Protein AF-A0A7N2MSL5-F1 (afdb_monomer_lite)

Foldseek 3Di:
DQDPLNVLLVVLVCCQVVVVVVVCVVVVFAFDPPAKAWPDDSVVQSVQDDPPDDRDTHIDTHGPPPPPPPPD

Organism: Quercus lobata (NCBI:txid97700)

InterPro domains:
  IPR005215 Trigger factor [PTHR30560] (1-66)
  IPR036611 Trigger factor ribosome-binding domain superfamily [G3DSA:3.30.70.1050] (1-64)

pLDDT: mean 82.57, std 13.42, range [44.97, 93.56]

Structure (mmCIF, N/CA/C/O backbone):
data_AF-A0A7N2MSL5-F1
#
_entry.id   AF-A0A7N2MSL5-F1
#
loop_
_atom_site.group_PDB
_atom_site.id
_atom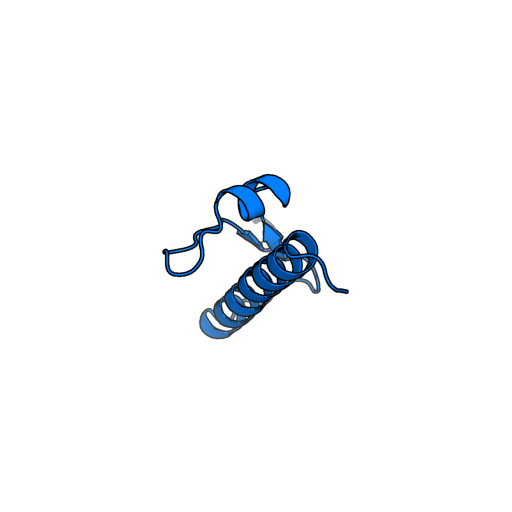_site.type_symbol
_atom_site.label_atom_id
_atom_site.label_alt_id
_atom_site.label_comp_id
_atom_site.label_asym_id
_atom_site.label_entity_id
_atom_site.label_seq_id
_atom_site.pdbx_PDB_ins_code
_atom_site.Cartn_x
_atom_site.Cartn_y
_atom_site.Cartn_z
_atom_si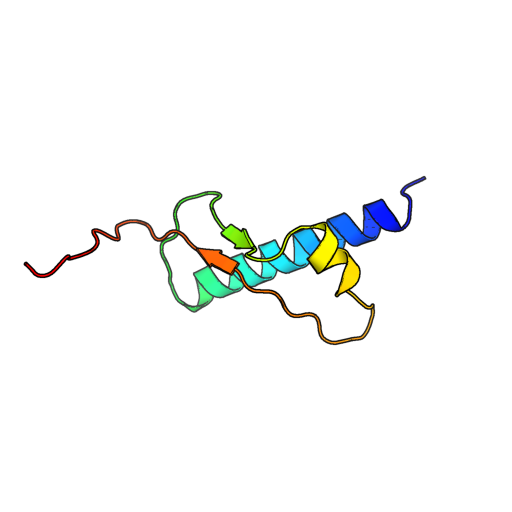te.occupancy
_atom_site.B_iso_or_equiv
_atom_site.auth_seq_id
_atom_site.auth_comp_id
_atom_site.auth_asym_id
_atom_site.auth_atom_id
_atom_site.pdbx_PDB_model_num
ATOM 1 N N . MET A 1 1 ? -1.944 -3.716 -25.590 1.00 52.97 1 MET A N 1
ATOM 2 C CA . MET A 1 1 ? -0.790 -4.205 -24.805 1.00 52.97 1 MET A CA 1
ATOM 3 C C . MET A 1 1 ? -0.767 -3.440 -23.489 1.00 52.97 1 MET A C 1
ATOM 5 O O . MET A 1 1 ? -0.934 -2.227 -23.525 1.00 52.97 1 MET A O 1
ATOM 9 N N . LEU A 1 2 ? -0.675 -4.124 -22.346 1.00 55.56 2 LEU A N 1
ATOM 10 C CA . LEU A 1 2 ? -0.471 -3.473 -21.047 1.00 55.56 2 LEU A CA 1
ATOM 11 C C . LEU A 1 2 ? 0.997 -3.025 -21.000 1.00 55.56 2 LEU A C 1
ATOM 13 O O . LEU A 1 2 ? 1.880 -3.865 -21.125 1.00 55.56 2 LEU A O 1
ATOM 17 N N . GLY A 1 3 ? 1.256 -1.720 -20.926 1.00 78.62 3 GLY A N 1
ATOM 18 C CA . GLY A 1 3 ? 2.620 -1.202 -20.787 1.00 78.62 3 GLY A CA 1
ATOM 19 C C . GLY A 1 3 ? 3.192 -1.524 -19.406 1.00 78.62 3 GLY A C 1
ATOM 20 O O . GLY A 1 3 ? 2.432 -1.610 -18.441 1.00 78.62 3 GLY A O 1
ATOM 21 N N . GLU A 1 4 ? 4.512 -1.678 -19.318 1.00 75.69 4 GLU A N 1
ATOM 22 C CA . GLU A 1 4 ? 5.251 -1.976 -18.081 1.00 75.69 4 GLU A CA 1
ATOM 23 C C . GLU A 1 4 ? 4.844 -1.054 -16.923 1.00 75.69 4 GLU A C 1
ATOM 25 O O . GLU A 1 4 ? 4.484 -1.525 -15.851 1.00 75.69 4 GLU A O 1
ATOM 30 N N . GLU A 1 5 ? 4.755 0.251 -17.184 1.00 79.50 5 GLU A N 1
ATOM 31 C CA . GLU A 1 5 ? 4.305 1.263 -16.221 1.00 79.50 5 GLU A CA 1
ATOM 32 C C . GLU A 1 5 ? 2.926 0.945 -15.621 1.00 79.50 5 GLU A C 1
ATOM 34 O O . GLU A 1 5 ? 2.707 1.053 -14.412 1.00 79.50 5 GLU A O 1
ATOM 39 N N . ARG A 1 6 ? 1.987 0.498 -16.465 1.00 80.75 6 ARG A N 1
ATOM 40 C CA . ARG A 1 6 ? 0.629 0.158 -16.037 1.00 80.75 6 ARG A CA 1
ATOM 41 C C . ARG A 1 6 ? 0.626 -1.106 -15.184 1.00 80.75 6 ARG A C 1
ATOM 43 O O . ARG A 1 6 ? -0.118 -1.156 -14.211 1.00 80.75 6 ARG A O 1
ATOM 50 N N . VAL A 1 7 ? 1.447 -2.099 -15.527 1.00 80.81 7 VAL A N 1
ATOM 51 C CA . VAL A 1 7 ? 1.588 -3.335 -14.739 1.00 80.81 7 VAL A CA 1
ATOM 52 C C . VAL A 1 7 ? 2.192 -3.024 -13.371 1.00 80.81 7 VAL A C 1
ATOM 54 O O . VAL A 1 7 ? 1.615 -3.406 -12.357 1.00 80.81 7 VAL A O 1
ATOM 57 N N . THR A 1 8 ? 3.288 -2.264 -13.331 1.00 81.88 8 THR A N 1
ATOM 58 C CA . THR A 1 8 ? 3.966 -1.876 -12.086 1.00 81.88 8 THR A CA 1
ATOM 59 C C . THR A 1 8 ? 3.040 -1.101 -11.155 1.00 81.88 8 THR A C 1
ATOM 61 O O . THR A 1 8 ? 2.966 -1.406 -9.967 1.00 81.88 8 THR A O 1
ATOM 64 N N . LYS A 1 9 ? 2.256 -0.158 -11.690 1.00 85.75 9 LYS A N 1
ATOM 65 C CA . LYS A 1 9 ? 1.272 0.589 -10.898 1.00 85.75 9 LYS A CA 1
ATOM 66 C C . LYS A 1 9 ? 0.233 -0.323 -10.237 1.00 85.75 9 LYS A C 1
ATOM 68 O O . LYS A 1 9 ? -0.054 -0.140 -9.058 1.00 85.75 9 LYS A O 1
ATOM 73 N N . PHE A 1 10 ? -0.312 -1.299 -10.968 1.00 87.75 10 PHE A N 1
ATOM 74 C CA . PHE A 1 10 ? -1.281 -2.243 -10.401 1.00 87.75 10 PHE A CA 1
ATOM 75 C C . PHE A 1 10 ? -0.661 -3.127 -9.321 1.00 87.75 10 PHE A C 1
ATOM 77 O O . PHE A 1 10 ? -1.270 -3.313 -8.276 1.00 87.75 10 PHE A O 1
ATOM 84 N N . VAL A 1 11 ? 0.559 -3.624 -9.540 1.00 90.12 11 VAL A N 1
ATOM 85 C CA . VAL A 1 11 ? 1.254 -4.467 -8.556 1.00 90.12 11 VAL A CA 1
ATOM 86 C C . VAL A 1 11 ? 1.498 -3.708 -7.253 1.00 90.12 11 VAL A C 1
ATOM 88 O O . VAL A 1 11 ? 1.239 -4.244 -6.182 1.00 90.12 11 VAL A O 1
ATOM 91 N N . ILE A 1 12 ? 1.943 -2.451 -7.325 1.00 91.00 12 ILE A N 1
ATOM 92 C CA . ILE A 1 12 ? 2.163 -1.623 -6.131 1.00 91.00 12 ILE A CA 1
ATOM 93 C C . ILE A 1 12 ? 0.854 -1.396 -5.370 1.00 91.00 12 ILE A C 1
ATOM 95 O O . ILE A 1 12 ? 0.836 -1.515 -4.148 1.00 91.00 12 ILE A O 1
ATOM 99 N N . GLN A 1 13 ? -0.235 -1.086 -6.082 1.00 89.44 13 GLN A N 1
ATOM 100 C CA . GLN A 1 13 ? -1.551 -0.906 -5.463 1.00 89.44 13 GLN A CA 1
ATOM 101 C C . GLN A 1 13 ? -2.025 -2.181 -4.765 1.00 89.44 13 GLN A C 1
ATOM 103 O O . GLN A 1 13 ? -2.480 -2.113 -3.627 1.00 89.44 13 GLN A O 1
ATOM 108 N N . GLU A 1 14 ? -1.863 -3.330 -5.416 1.00 90.56 14 GLU A N 1
ATOM 109 C CA . GLU A 1 14 ? -2.250 -4.619 -4.849 1.00 90.56 14 GLU A CA 1
ATOM 110 C C . GLU A 1 14 ? -1.442 -4.944 -3.589 1.00 90.56 14 GLU A C 1
ATOM 112 O O . GLU A 1 14 ? -2.028 -5.299 -2.574 1.00 90.56 14 GLU A O 1
ATOM 117 N N . ILE A 1 15 ? -0.117 -4.737 -3.618 1.00 92.00 15 ILE A N 1
ATOM 118 C CA . ILE A 1 15 ? 0.758 -4.953 -2.455 1.00 92.00 15 ILE A CA 1
ATOM 119 C C . ILE A 1 15 ? 0.323 -4.080 -1.278 1.00 92.00 15 ILE A C 1
ATOM 121 O O . ILE A 1 15 ? 0.237 -4.571 -0.153 1.00 92.00 15 ILE A O 1
ATOM 125 N N . VAL A 1 16 ? 0.073 -2.789 -1.513 1.00 91.50 16 VAL A N 1
ATOM 126 C CA . VAL A 1 16 ? -0.342 -1.863 -0.450 1.00 91.50 16 VAL A CA 1
ATOM 127 C C . VAL A 1 16 ? -1.675 -2.306 0.144 1.00 91.50 16 VAL A C 1
ATOM 129 O O . VAL A 1 16 ? -1.775 -2.435 1.362 1.00 91.50 16 VAL A O 1
ATOM 132 N N . ASN A 1 17 ? -2.673 -2.576 -0.697 1.00 89.75 17 ASN A N 1
ATOM 133 C CA . ASN A 1 17 ? -4.007 -2.949 -0.239 1.00 89.75 17 ASN A CA 1
ATOM 134 C C . ASN A 1 17 ? -3.980 -4.272 0.533 1.00 89.75 17 ASN A C 1
ATOM 136 O O . ASN A 1 17 ? -4.417 -4.308 1.679 1.00 89.75 17 ASN A O 1
ATOM 140 N N . SER A 1 18 ? -3.381 -5.324 -0.032 1.00 91.81 18 SER A N 1
ATOM 141 C CA . SER A 1 18 ? -3.351 -6.644 0.605 1.00 91.81 18 SER A CA 1
ATOM 142 C C . SER A 1 18 ? -2.594 -6.623 1.932 1.00 91.81 18 SER A C 1
ATOM 144 O O . SER A 1 18 ? -3.042 -7.201 2.916 1.00 91.81 18 SER A O 1
ATOM 146 N N . THR A 1 19 ? -1.458 -5.916 1.983 1.00 92.81 19 THR A N 1
ATOM 147 C CA . THR A 1 19 ? -0.654 -5.796 3.208 1.00 92.81 19 THR A CA 1
ATOM 148 C C . THR A 1 19 ? -1.441 -5.097 4.311 1.00 92.81 19 THR A C 1
ATOM 150 O O . THR A 1 19 ? -1.356 -5.484 5.476 1.00 92.81 19 THR A O 1
ATOM 153 N N . MET A 1 20 ? -2.199 -4.058 3.961 1.00 91.38 20 MET A N 1
ATOM 154 C CA . MET A 1 20 ? -2.959 -3.295 4.942 1.00 91.38 20 MET A CA 1
ATOM 155 C C . MET A 1 20 ? -4.231 -4.024 5.382 1.00 91.38 20 MET A C 1
ATOM 157 O O . MET A 1 20 ? -4.549 -3.975 6.568 1.00 91.38 20 MET A O 1
ATOM 161 N N . ASP A 1 21 ? -4.896 -4.757 4.488 1.00 89.69 21 ASP A N 1
ATOM 162 C CA . ASP A 1 21 ? -6.012 -5.643 4.840 1.00 89.69 21 ASP A CA 1
ATOM 163 C C . ASP A 1 21 ? -5.563 -6.736 5.821 1.00 89.69 21 ASP A C 1
ATOM 165 O O . ASP A 1 21 ? -6.202 -6.960 6.855 1.00 89.69 21 ASP A O 1
ATOM 169 N N . ASP A 1 22 ? -4.417 -7.371 5.549 1.00 92.44 22 ASP A N 1
ATOM 170 C CA . ASP A 1 22 ? -3.822 -8.364 6.445 1.00 92.44 22 ASP A CA 1
ATOM 171 C C . ASP A 1 22 ? -3.448 -7.745 7.797 1.00 92.44 22 ASP A C 1
ATOM 173 O O . ASP A 1 22 ? -3.724 -8.332 8.845 1.00 92.44 22 ASP A O 1
ATOM 177 N N . TYR A 1 23 ? -2.858 -6.546 7.801 1.00 91.81 23 TYR A N 1
ATOM 178 C CA . TYR A 1 23 ? -2.507 -5.833 9.029 1.00 91.81 23 TYR A CA 1
ATOM 179 C C . TYR A 1 23 ? -3.739 -5.521 9.887 1.00 91.81 23 TYR A C 1
ATOM 181 O O . TYR A 1 23 ? -3.763 -5.852 11.071 1.00 91.81 23 TYR A O 1
ATOM 189 N N . VAL A 1 24 ? -4.786 -4.943 9.290 1.00 90.31 24 VAL A N 1
ATOM 190 C CA . VAL A 1 24 ? -6.047 -4.610 9.974 1.00 90.31 24 VAL A CA 1
ATOM 191 C C . VAL A 1 24 ? -6.673 -5.852 10.599 1.00 90.31 24 VAL A C 1
ATOM 193 O O . VAL A 1 24 ? -7.093 -5.821 11.757 1.00 90.31 24 VAL A O 1
ATOM 196 N N . LYS A 1 25 ? -6.689 -6.962 9.858 1.00 90.19 25 LYS A N 1
ATOM 197 C CA . LYS A 1 25 ? -7.220 -8.237 10.336 1.00 90.19 25 LYS A CA 1
ATOM 198 C C . LYS A 1 25 ? -6.390 -8.825 11.479 1.00 90.19 25 LYS A C 1
ATOM 200 O O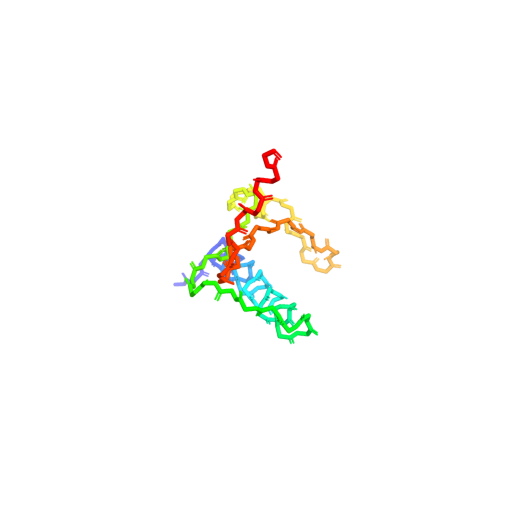 . LYS A 1 25 ? -6.966 -9.289 12.461 1.00 90.19 25 LYS A O 1
ATOM 205 N N . ASN A 1 26 ? -5.063 -8.815 11.363 1.00 92.94 26 ASN A N 1
ATOM 206 C CA . ASN A 1 26 ? -4.161 -9.403 12.358 1.00 92.94 26 ASN A CA 1
ATOM 207 C C . ASN A 1 26 ? -4.156 -8.621 13.676 1.00 92.94 26 ASN A C 1
ATOM 209 O O . ASN A 1 26 ? -4.130 -9.223 14.746 1.00 92.94 26 ASN A O 1
ATOM 213 N N . GLU A 1 27 ? -4.234 -7.294 13.600 1.00 90.19 27 GLU A N 1
ATOM 214 C CA . GLU A 1 27 ? -4.275 -6.407 14.767 1.00 90.19 27 GLU A CA 1
ATOM 215 C C . GLU A 1 27 ? -5.703 -6.198 15.308 1.00 90.19 27 GLU A C 1
ATOM 217 O O . GLU A 1 27 ? -5.902 -5.468 16.279 1.00 90.19 27 GLU A O 1
ATOM 222 N N . ASN A 1 28 ? -6.707 -6.845 14.699 1.00 88.75 28 ASN A N 1
ATOM 223 C CA . ASN A 1 28 ? -8.125 -6.727 15.052 1.00 88.75 28 ASN A CA 1
ATOM 224 C C . ASN A 1 28 ? -8.598 -5.259 15.117 1.00 88.75 28 ASN A C 1
ATOM 226 O O . ASN A 1 28 ? -9.294 -4.841 16.048 1.00 88.75 28 ASN A O 1
ATOM 230 N N . LEU A 1 29 ? -8.177 -4.463 14.132 1.00 88.56 29 LEU A N 1
ATOM 231 C CA . LEU A 1 29 ? -8.517 -3.049 14.027 1.00 88.56 29 LEU A CA 1
ATOM 232 C C . LEU A 1 29 ? -9.865 -2.888 13.330 1.00 88.56 29 LEU A C 1
ATOM 234 O O . LEU A 1 29 ? -10.101 -3.467 12.273 1.00 88.56 29 LEU A O 1
ATOM 238 N N . ASN A 1 30 ? -10.732 -2.047 13.892 1.00 86.81 30 ASN A N 1
ATOM 239 C CA . ASN A 1 30 ? -11.939 -1.616 13.200 1.00 86.81 30 ASN A CA 1
ATOM 240 C C . ASN A 1 30 ? -11.627 -0.326 12.431 1.00 86.81 30 ASN A C 1
ATOM 242 O O . ASN A 1 30 ? -11.415 0.723 13.043 1.00 86.81 30 ASN A O 1
ATOM 246 N N . VAL A 1 31 ? -11.526 -0.409 11.107 1.00 85.12 31 VAL A N 1
ATOM 247 C CA . VAL A 1 31 ? -11.189 0.719 10.224 1.00 85.12 31 VAL A CA 1
ATOM 248 C C . VAL A 1 31 ? -12.422 1.188 9.474 1.00 85.12 31 VAL A C 1
ATOM 250 O O . VAL A 1 31 ? -13.270 0.381 9.112 1.00 85.12 31 VAL A O 1
ATOM 253 N N . LYS A 1 32 ? -12.512 2.492 9.207 1.00 82.31 32 LYS A N 1
ATOM 254 C CA . LYS A 1 32 ? -13.557 3.013 8.325 1.00 82.31 32 LYS A CA 1
ATOM 255 C C . LYS A 1 32 ? -13.314 2.498 6.914 1.00 82.31 32 LYS A C 1
ATOM 257 O O . LYS A 1 32 ? -12.194 2.606 6.404 1.00 82.31 32 LYS A O 1
ATOM 262 N N . ASP A 1 33 ? -14.378 2.015 6.281 1.00 70.69 33 ASP A N 1
ATOM 263 C CA . ASP A 1 33 ? -14.345 1.528 4.904 1.00 70.69 33 ASP A CA 1
ATOM 264 C C . ASP A 1 33 ? -13.608 2.505 3.966 1.00 70.69 33 ASP A C 1
ATOM 266 O O . ASP A 1 33 ? -13.832 3.721 3.983 1.00 70.69 33 ASP A O 1
ATOM 270 N N . ASN A 1 34 ? -12.745 1.954 3.105 1.00 64.19 34 ASN A N 1
ATOM 271 C CA . ASN A 1 34 ? -12.076 2.644 1.994 1.00 64.19 34 ASN A CA 1
ATOM 272 C C . ASN A 1 34 ? -11.119 3.803 2.345 1.00 64.19 34 ASN A C 1
ATOM 274 O O . ASN A 1 34 ? -10.873 4.659 1.492 1.00 64.19 34 ASN A O 1
ATOM 278 N N . LYS A 1 35 ? -10.539 3.862 3.552 1.00 68.62 35 LYS A N 1
ATOM 279 C CA . LYS A 1 35 ? -9.609 4.953 3.922 1.00 68.62 35 LYS A CA 1
ATOM 280 C C . LYS A 1 35 ? -8.223 4.501 4.373 1.00 68.62 35 LYS A C 1
ATOM 282 O O . LYS A 1 35 ? -7.683 5.000 5.359 1.00 68.62 35 LYS A O 1
ATOM 287 N N . ILE A 1 36 ? -7.620 3.603 3.605 1.00 73.06 36 ILE A N 1
ATOM 288 C CA . ILE A 1 36 ? -6.193 3.304 3.713 1.00 73.06 36 ILE A CA 1
ATOM 289 C C . ILE A 1 36 ? -5.465 4.204 2.718 1.00 73.06 36 ILE A C 1
ATOM 291 O O . ILE A 1 36 ? -5.622 4.054 1.509 1.00 73.06 36 ILE A O 1
ATOM 295 N N . ASN A 1 37 ? -4.706 5.174 3.223 1.00 83.19 37 ASN A N 1
ATOM 296 C CA . ASN A 1 37 ? -3.957 6.106 2.382 1.00 83.19 37 ASN A CA 1
ATOM 297 C C . ASN A 1 37 ? -2.462 5.940 2.621 1.00 83.19 37 ASN A C 1
ATOM 299 O O . ASN A 1 37 ? -2.020 5.898 3.766 1.00 83.19 37 ASN A O 1
ATOM 303 N N . THR A 1 38 ? -1.667 5.896 1.556 1.00 88.12 38 THR A N 1
ATOM 304 C CA . THR A 1 38 ? -0.211 5.976 1.688 1.00 88.12 38 THR A CA 1
ATOM 305 C C . THR A 1 38 ? 0.211 7.410 1.983 1.00 88.12 38 THR A C 1
ATOM 307 O O . THR A 1 38 ? -0.393 8.361 1.488 1.00 88.12 38 THR A O 1
ATOM 310 N N . ILE A 1 39 ? 1.264 7.579 2.786 1.00 90.50 39 ILE A N 1
ATOM 311 C CA . ILE A 1 39 ? 1.874 8.904 2.993 1.00 90.50 39 ILE A CA 1
ATOM 312 C C . ILE A 1 39 ? 2.614 9.330 1.721 1.00 90.50 39 ILE A C 1
ATOM 314 O O . ILE A 1 39 ? 2.563 10.491 1.322 1.00 90.50 39 ILE A O 1
ATOM 318 N N . GLN A 1 40 ? 3.301 8.378 1.089 1.00 91.56 40 GLN A N 1
ATOM 319 C CA . GLN A 1 40 ? 3.983 8.584 -0.181 1.00 91.56 40 GLN A CA 1
ATOM 320 C C . GLN A 1 40 ? 2.979 8.733 -1.327 1.00 91.56 40 GLN A C 1
ATOM 322 O O . GLN A 1 40 ? 1.937 8.067 -1.354 1.00 91.56 40 GLN A O 1
ATOM 327 N N . LYS A 1 41 ? 3.337 9.557 -2.313 1.00 89.31 41 LYS A N 1
ATOM 328 C CA . LYS A 1 41 ? 2.602 9.668 -3.576 1.00 89.31 41 LYS A CA 1
ATOM 329 C C . LYS A 1 41 ? 2.837 8.442 -4.457 1.00 89.31 41 LYS A C 1
ATOM 331 O O . LYS A 1 41 ? 3.831 7.730 -4.314 1.00 89.31 41 LYS A O 1
ATOM 336 N N . ALA A 1 42 ? 1.942 8.223 -5.419 1.00 85.88 42 ALA A N 1
ATOM 337 C CA . ALA A 1 42 ? 2.034 7.092 -6.339 1.00 85.88 42 ALA A CA 1
ATOM 338 C C . ALA A 1 42 ? 3.367 7.072 -7.108 1.00 85.88 42 ALA A C 1
ATOM 340 O O . ALA A 1 42 ? 3.970 6.014 -7.256 1.00 85.88 42 ALA A O 1
ATOM 341 N N . GLU A 1 43 ? 3.862 8.230 -7.543 1.00 88.31 43 GLU A N 1
ATOM 342 C CA . GLU A 1 43 ? 5.117 8.347 -8.292 1.00 88.31 43 GLU A CA 1
ATOM 343 C C . GLU A 1 43 ? 6.338 7.984 -7.432 1.00 88.31 43 GLU A C 1
ATOM 345 O O . GLU A 1 43 ? 7.304 7.397 -7.923 1.00 88.31 43 GLU A O 1
ATOM 350 N N . GLU A 1 44 ? 6.286 8.293 -6.135 1.00 90.94 44 GLU A N 1
ATOM 351 C CA . GLU A 1 44 ? 7.345 7.972 -5.174 1.00 90.94 44 GLU A CA 1
ATOM 352 C C . GLU A 1 44 ? 7.375 6.472 -4.874 1.00 90.94 44 GLU A C 1
ATOM 354 O O . GLU A 1 44 ? 8.451 5.877 -4.844 1.00 90.94 44 GLU A O 1
ATOM 359 N N . LEU A 1 45 ? 6.201 5.848 -4.722 1.00 91.06 45 LEU A N 1
ATOM 360 C CA . LEU A 1 45 ? 6.075 4.396 -4.575 1.00 91.06 45 LEU A CA 1
ATOM 361 C C . LEU A 1 45 ? 6.545 3.659 -5.836 1.00 91.06 45 LEU A C 1
ATOM 363 O O . LEU A 1 45 ? 7.227 2.645 -5.741 1.00 91.06 45 LEU A O 1
ATOM 367 N N . MET A 1 46 ? 6.223 4.184 -7.022 1.00 89.38 46 MET A N 1
ATOM 368 C CA . MET A 1 46 ? 6.709 3.631 -8.290 1.00 89.38 46 MET A CA 1
ATOM 369 C C . MET A 1 46 ? 8.225 3.745 -8.420 1.00 89.38 46 MET A C 1
ATOM 371 O O . MET A 1 46 ? 8.866 2.807 -8.879 1.00 89.38 46 MET A O 1
ATOM 375 N N . SER A 1 47 ? 8.801 4.863 -7.978 1.00 89.94 47 SER A N 1
ATOM 376 C CA . SER A 1 47 ? 10.250 5.083 -8.031 1.00 89.94 47 SER A CA 1
ATOM 377 C C . SER A 1 47 ? 11.020 4.241 -7.008 1.00 89.94 47 SER A C 1
ATOM 379 O O . SER A 1 47 ? 12.191 3.939 -7.229 1.00 89.94 47 SER A O 1
ATOM 381 N N . SER A 1 48 ? 10.393 3.861 -5.888 1.00 90.75 48 SER A N 1
ATOM 382 C CA . SER A 1 48 ? 11.012 3.015 -4.860 1.00 90.75 48 SER A CA 1
ATOM 383 C C . SER A 1 48 ? 10.823 1.515 -5.101 1.00 90.75 48 SER A C 1
ATOM 385 O O . SER A 1 48 ? 11.529 0.704 -4.497 1.00 90.75 48 SER A O 1
ATOM 387 N N . PHE A 1 49 ? 9.901 1.127 -5.985 1.00 90.00 49 PHE A N 1
ATOM 388 C CA . PHE A 1 49 ? 9.642 -0.269 -6.306 1.00 90.00 49 PHE A CA 1
ATOM 389 C C . PHE A 1 49 ? 10.701 -0.832 -7.259 1.00 90.00 49 PHE A C 1
ATOM 391 O O . PHE A 1 49 ? 10.773 -0.473 -8.434 1.00 90.00 49 PHE A O 1
ATOM 398 N N . ILE A 1 50 ? 11.502 -1.773 -6.757 1.00 89.94 50 ILE A N 1
ATOM 399 C CA . ILE A 1 50 ? 12.497 -2.505 -7.545 1.00 89.94 50 ILE A CA 1
ATOM 400 C C . ILE A 1 50 ? 12.189 -4.004 -7.422 1.00 89.94 50 ILE A C 1
ATOM 402 O O . ILE A 1 50 ? 12.277 -4.547 -6.316 1.00 89.94 50 ILE A O 1
ATOM 406 N N . PRO A 1 51 ? 11.856 -4.704 -8.524 1.00 85.75 51 PRO A N 1
ATOM 407 C CA . PRO A 1 51 ? 11.568 -6.134 -8.488 1.00 85.75 51 PRO A CA 1
ATOM 408 C C . PRO A 1 51 ? 12.679 -6.951 -7.812 1.00 85.75 51 PRO A C 1
ATOM 410 O O . PRO A 1 51 ? 13.865 -6.777 -8.094 1.00 85.75 51 PRO A O 1
ATOM 413 N N . GLY A 1 52 ? 12.293 -7.858 -6.910 1.00 87.94 52 GLY A N 1
ATOM 414 C CA . GLY A 1 52 ? 13.228 -8.713 -6.166 1.00 87.94 52 GLY A CA 1
ATOM 415 C C . GLY A 1 52 ? 13.996 -8.009 -5.039 1.00 87.94 52 GLY A C 1
ATOM 416 O O . GLY A 1 52 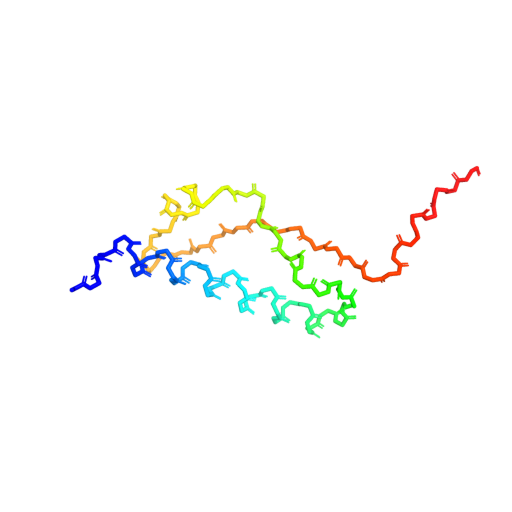? 14.883 -8.617 -4.437 1.00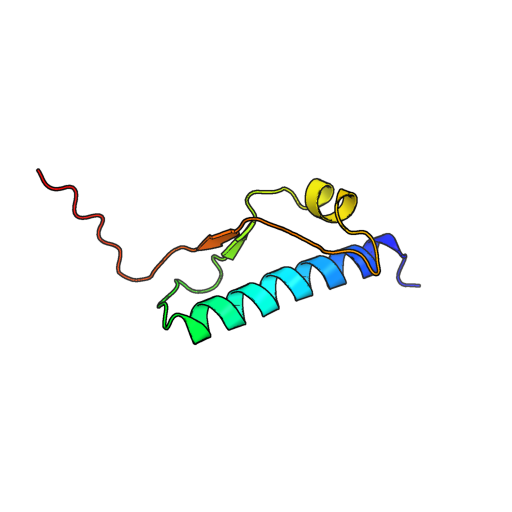 87.94 52 GLY A O 1
ATOM 417 N N . LYS A 1 53 ? 13.681 -6.744 -4.742 1.00 92.81 53 LYS A N 1
ATOM 418 C CA . LYS A 1 53 ? 14.179 -6.017 -3.571 1.00 92.81 53 LYS A CA 1
ATOM 419 C C . LYS A 1 53 ? 13.060 -5.805 -2.561 1.00 92.81 53 LYS A C 1
ATOM 421 O O . LYS A 1 53 ? 11.879 -5.910 -2.879 1.00 92.81 53 LYS A O 1
ATOM 426 N N . GLU A 1 54 ? 13.462 -5.522 -1.329 1.00 93.56 54 GLU A N 1
ATOM 427 C CA . GLU A 1 54 ? 12.525 -5.162 -0.275 1.00 93.56 54 GLU A CA 1
ATOM 428 C C . GLU A 1 54 ? 11.798 -3.865 -0.643 1.00 93.56 54 GLU A C 1
ATOM 430 O O . GLU A 1 54 ? 12.428 -2.876 -1.022 1.00 93.56 54 GLU A O 1
ATOM 435 N N . PHE A 1 55 ? 10.475 -3.882 -0.520 1.00 92.75 55 PHE A N 1
ATOM 436 C CA . PHE A 1 55 ? 9.614 -2.739 -0.782 1.00 92.75 55 PHE A CA 1
ATOM 437 C C . PHE A 1 55 ? 8.994 -2.266 0.531 1.00 92.75 55 PHE A C 1
ATOM 439 O O . PHE A 1 55 ? 8.466 -3.070 1.297 1.00 92.75 55 PHE A O 1
ATOM 446 N N . ARG A 1 56 ? 9.082 -0.961 0.804 1.00 92.56 56 ARG A N 1
ATOM 447 C CA . ARG A 1 56 ? 8.594 -0.344 2.042 1.00 92.56 56 ARG A CA 1
ATOM 448 C C . ARG A 1 56 ? 7.732 0.863 1.711 1.00 92.56 56 ARG A C 1
ATOM 450 O O . ARG A 1 56 ? 8.078 1.654 0.836 1.00 92.56 56 ARG A O 1
ATOM 457 N N . PHE A 1 57 ? 6.652 1.032 2.458 1.00 93.50 57 PHE A N 1
ATOM 458 C CA . PHE A 1 57 ? 5.754 2.174 2.359 1.00 93.50 57 PHE A CA 1
ATOM 459 C C . PHE A 1 57 ? 5.218 2.526 3.745 1.00 93.50 57 PHE A C 1
ATOM 461 O O . PHE A 1 57 ? 5.309 1.731 4.677 1.00 93.50 57 PHE A O 1
ATOM 468 N N . ASN A 1 58 ? 4.676 3.733 3.876 1.00 93.56 58 ASN A N 1
ATOM 469 C CA . ASN A 1 58 ? 3.990 4.170 5.083 1.00 93.56 58 ASN A CA 1
ATOM 470 C C . ASN A 1 58 ? 2.517 4.381 4.747 1.00 93.56 58 ASN A C 1
ATOM 472 O O . ASN A 1 58 ? 2.199 4.949 3.699 1.00 93.56 58 ASN A O 1
ATOM 476 N N . ALA A 1 59 ? 1.628 3.973 5.645 1.00 90.88 59 ALA A N 1
ATOM 477 C CA . ALA A 1 59 ? 0.191 4.125 5.476 1.00 90.88 59 ALA A CA 1
ATOM 478 C C . ALA A 1 59 ? -0.448 4.780 6.703 1.00 90.88 59 ALA A C 1
ATOM 480 O O . ALA A 1 59 ? 0.043 4.664 7.825 1.00 90.88 59 ALA A O 1
ATOM 481 N N . VAL A 1 60 ? -1.555 5.473 6.461 1.00 90.00 60 VAL A N 1
ATOM 482 C CA . VAL A 1 60 ? -2.431 6.068 7.464 1.00 90.00 60 VAL A CA 1
ATOM 483 C C . VAL A 1 60 ? -3.777 5.361 7.378 1.00 90.00 60 VAL A C 1
ATOM 485 O O . VAL A 1 60 ? -4.362 5.248 6.299 1.00 90.00 60 VAL A O 1
ATOM 488 N N . LEU A 1 61 ? -4.246 4.896 8.533 1.00 88.12 61 LEU A N 1
ATOM 489 C CA . LEU A 1 61 ? -5.518 4.210 8.726 1.00 88.12 61 LEU A CA 1
ATOM 490 C C . LEU A 1 61 ? -6.452 5.115 9.530 1.00 88.12 61 LEU A C 1
ATOM 492 O O . LEU A 1 61 ? -6.047 5.666 10.554 1.00 88.12 61 LEU A O 1
ATOM 496 N N . GLU A 1 62 ? -7.703 5.246 9.097 1.00 87.00 62 GLU A N 1
ATOM 497 C CA . GLU A 1 62 ? -8.741 5.903 9.895 1.00 87.00 62 GLU A CA 1
ATOM 498 C C . GLU A 1 62 ? -9.555 4.840 10.646 1.00 87.00 62 GLU A C 1
ATOM 500 O O . GLU A 1 62 ? -10.267 4.050 10.029 1.00 87.00 62 GLU A O 1
ATOM 505 N N . LEU A 1 63 ? -9.452 4.810 11.977 1.00 86.75 63 LEU A N 1
ATOM 506 C CA . LEU A 1 63 ? -10.186 3.860 12.818 1.00 86.75 63 LEU A CA 1
ATOM 507 C C . LEU A 1 63 ? -11.657 4.277 12.996 1.00 86.75 63 LEU A C 1
ATOM 509 O O . LEU A 1 63 ? -11.980 5.463 13.132 1.00 86.75 63 LEU A O 1
ATOM 513 N N . GLU A 1 64 ? -12.556 3.298 13.051 1.00 83.38 64 GLU A N 1
ATOM 514 C CA . GLU A 1 64 ? -13.931 3.499 13.501 1.00 83.38 64 GLU A CA 1
ATOM 515 C C . GLU A 1 64 ? -13.965 3.732 15.015 1.00 83.38 64 GLU A C 1
ATOM 517 O O . GLU A 1 64 ? -13.381 2.984 15.795 1.00 83.38 64 GLU A O 1
ATOM 522 N N . GLY A 1 65 ? -14.660 4.787 15.447 1.00 69.69 65 GLY A N 1
ATOM 523 C CA . GLY A 1 65 ? -14.886 5.054 16.871 1.00 69.69 65 GLY A CA 1
ATOM 524 C C . GLY A 1 65 ? -13.750 5.759 17.617 1.00 69.69 65 GLY A C 1
ATOM 525 O O . GLY A 1 65 ? -13.831 5.877 18.837 1.00 69.69 65 GLY A O 1
ATOM 526 N N . SER A 1 66 ? -12.726 6.284 16.933 1.00 55.97 66 SER A N 1
ATOM 527 C CA . SER A 1 66 ? -11.757 7.183 17.574 1.00 55.97 66 SER A CA 1
ATOM 528 C C . SER A 1 66 ? -12.388 8.558 17.824 1.00 55.97 66 SER A C 1
ATOM 530 O O . SER A 1 66 ? -12.062 9.544 17.162 1.00 55.97 66 SER A O 1
ATOM 532 N N . GLU A 1 67 ? -13.283 8.642 18.808 1.00 50.12 67 GLU A N 1
ATOM 533 C CA . GLU A 1 67 ? -13.401 9.865 19.591 1.00 50.12 67 GLU A CA 1
ATOM 534 C C . GLU A 1 67 ? -12.017 10.119 20.177 1.00 50.12 67 GLU A C 1
ATOM 536 O O . GLU A 1 67 ? -11.540 9.400 21.058 1.00 50.12 67 GLU A O 1
ATOM 541 N N . ILE A 1 68 ? -11.330 11.113 19.625 1.00 56.03 68 ILE A N 1
ATOM 542 C CA . ILE A 1 68 ? -10.118 11.644 20.220 1.00 56.03 68 ILE A CA 1
ATOM 543 C C . ILE A 1 68 ? -10.564 12.121 21.599 1.00 56.03 68 ILE A C 1
ATOM 545 O O . ILE A 1 68 ? -11.213 13.158 21.718 1.00 56.03 68 ILE A O 1
ATOM 549 N N . LYS A 1 69 ? -10.276 11.350 22.650 1.00 47.50 69 LYS A N 1
ATOM 550 C CA . LYS A 1 69 ? -10.361 11.860 24.013 1.00 47.50 69 LYS A CA 1
ATOM 551 C C . LYS A 1 69 ? -9.264 12.910 24.134 1.00 47.50 69 LYS A C 1
ATOM 553 O O . LYS A 1 69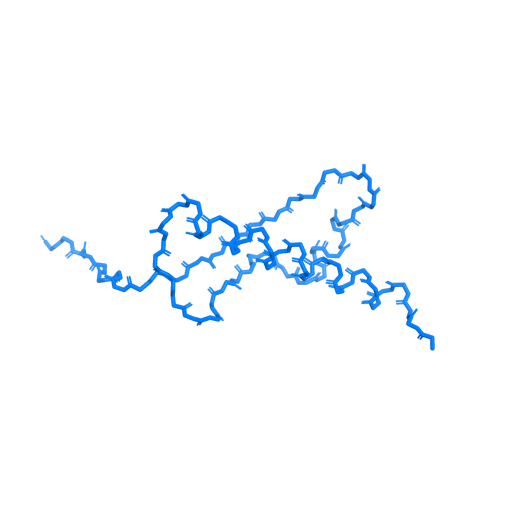 ? -8.159 12.620 24.579 1.00 47.50 69 LYS A O 1
ATOM 558 N N . THR A 1 70 ? -9.550 14.131 23.693 1.00 44.97 70 THR A N 1
ATOM 559 C CA . THR A 1 70 ? -8.883 15.321 24.203 1.00 44.97 70 THR A CA 1
ATOM 560 C C . THR A 1 70 ? -9.237 15.383 25.676 1.00 44.97 70 THR A C 1
ATOM 562 O O . THR A 1 70 ? -10.291 15.896 26.051 1.00 44.97 70 THR A O 1
ATOM 565 N N . SER A 1 71 ? -8.385 14.774 26.502 1.00 51.28 71 SER A N 1
ATOM 566 C CA . SER A 1 71 ? -8.331 15.060 27.928 1.00 51.28 71 SER A CA 1
ATOM 567 C C . SER A 1 71 ? -8.255 16.579 28.067 1.00 51.28 71 SER A C 1
ATOM 569 O O . SER A 1 71 ? -7.281 17.189 27.622 1.00 51.28 71 SER A O 1
ATOM 571 N N . SER A 1 72 ? -9.351 17.164 28.552 1.00 46.50 72 SER A N 1
ATOM 572 C CA . SER A 1 72 ? -9.444 18.573 28.943 1.00 46.50 72 SER A CA 1
ATOM 573 C C . SER A 1 72 ? -8.797 18.783 30.305 1.00 46.50 72 SER A C 1
ATOM 575 O O . SER A 1 72 ? -8.792 17.812 31.097 1.00 46.50 72 SER A O 1
#

Radius of gyration: 15.28 Å; chains: 1; bounding box: 29×28×54 Å

Sequence (72 aa):
MLGEERVTKFVIQEIVNSTMDDYVKNENLNVKDNKINTIQKAEELMSSFIPGKEFRFNAVLELEGSEIKTSS

Secondary structure (DSSP, 8-state):
---HHHHHHHHHHHHHHHHHHHHHHHTT--EEEEEEEESS-HHHHHHH--TTS-----EEEEETT-------